Protein AF-A0A314XSH6-F1 (afdb_monomer_lite)

InterPro domains:
  IPR010341 Protein CORTICAL MICROTUBULE DISORDERING [PTHR31928] (1-89)
  IPR049172 CORD, C-terminal domain [PF21647] (2-89)

Secondary structure (DSSP, 8-state):
-HHHHHHHHHHHHHHHHHHS---GGG---HHHHHHHHHHHHHHHHHHHHHHH-TT-TTT--S-HHHHHHHHHHHHHHHHHTHHHHHHHHH------------------

Structure (mmCIF, N/CA/C/O backbone):
data_AF-A0A314XSH6-F1
#
_entry.id   AF-A0A314XSH6-F1
#
loop_
_atom_site.group_PDB
_atom_site.id
_atom_site.type_symbol
_atom_site.label_atom_id
_atom_site.label_alt_id
_atom_site.label_comp_id
_atom_site.label_asym_id
_atom_site.label_entity_id
_atom_site.label_seq_id
_atom_site.pdbx_PDB_ins_code
_atom_site.Cartn_x
_atom_site.Cartn_y
_atom_site.Cartn_z
_atom_site.occupancy
_atom_site.B_iso_or_equiv
_atom_site.auth_seq_id
_atom_site.auth_comp_id
_atom_site.auth_asym_id
_atom_site.auth_atom_id
_atom_site.pdbx_PDB_model_num
ATOM 1 N N . MET A 1 1 ? -12.274 -8.184 19.196 1.00 64.25 1 MET A N 1
ATOM 2 C CA . MET A 1 1 ? -10.873 -8.048 19.658 1.00 64.25 1 MET A CA 1
ATOM 3 C C . MET A 1 1 ? -9.853 -8.605 18.668 1.00 64.25 1 MET A C 1
ATOM 5 O O . MET A 1 1 ? -8.977 -7.848 18.285 1.00 64.25 1 MET A O 1
ATOM 9 N N . LEU A 1 2 ? -9.968 -9.857 18.196 1.00 77.25 2 LEU A N 1
ATOM 10 C CA . LEU A 1 2 ? -8.943 -10.463 17.321 1.00 77.25 2 LEU A CA 1
ATOM 11 C C . LEU A 1 2 ? -8.705 -9.696 16.006 1.00 77.25 2 LEU A C 1
ATOM 13 O O . LEU A 1 2 ? -7.563 -9.525 15.598 1.00 77.25 2 LEU A O 1
ATOM 17 N N . ARG A 1 3 ? -9.778 -9.183 15.385 1.00 78.25 3 ARG A N 1
ATOM 18 C CA . ARG A 1 3 ? -9.692 -8.387 14.151 1.00 78.25 3 ARG A CA 1
ATOM 19 C C . ARG A 1 3 ? -8.799 -7.155 14.329 1.00 78.25 3 ARG A C 1
ATOM 21 O O . ARG A 1 3 ? -7.829 -7.019 13.599 1.00 78.25 3 ARG A O 1
ATOM 28 N N . LEU A 1 4 ? -9.054 -6.335 15.345 1.00 78.56 4 LEU A N 1
ATOM 29 C CA . LEU A 1 4 ? -8.280 -5.114 15.602 1.00 78.56 4 LEU A CA 1
ATOM 30 C C . LEU A 1 4 ? -6.806 -5.402 15.880 1.00 78.56 4 LEU A C 1
ATOM 32 O O . LEU A 1 4 ? -5.937 -4.760 15.308 1.00 78.56 4 LEU A O 1
ATOM 36 N N . GLN A 1 5 ? -6.521 -6.422 16.690 1.00 81.75 5 GLN A N 1
ATOM 37 C CA . GLN A 1 5 ? -5.143 -6.806 16.989 1.00 81.75 5 GLN A CA 1
ATOM 38 C C . GLN A 1 5 ? -4.407 -7.326 15.744 1.00 81.75 5 GLN A C 1
ATOM 40 O O . GLN A 1 5 ? -3.227 -7.043 15.561 1.00 81.75 5 GLN A O 1
ATOM 45 N N . SER A 1 6 ? -5.103 -8.057 14.865 1.00 86.00 6 SER A N 1
ATOM 46 C CA . SER A 1 6 ? -4.527 -8.512 13.595 1.00 86.00 6 SER A CA 1
ATOM 47 C C . SER A 1 6 ? -4.301 -7.371 12.599 1.00 86.00 6 SER A C 1
ATOM 49 O O . SER A 1 6 ? -3.309 -7.394 11.877 1.00 86.00 6 SER A O 1
ATOM 51 N N . GLN A 1 7 ? -5.183 -6.365 12.586 1.00 86.69 7 GLN A N 1
ATOM 52 C CA . GLN A 1 7 ? -5.038 -5.177 11.745 1.00 86.69 7 GLN A CA 1
ATOM 53 C C . GLN A 1 7 ? -3.845 -4.337 12.197 1.00 86.69 7 GLN A C 1
ATOM 55 O O . GLN A 1 7 ? -2.993 -4.021 11.377 1.00 86.69 7 GLN A O 1
ATOM 60 N N . ASP A 1 8 ? -3.742 -4.047 13.494 1.00 86.06 8 ASP A N 1
ATOM 61 C CA . ASP A 1 8 ? -2.626 -3.291 14.072 1.00 86.06 8 ASP A CA 1
ATOM 62 C C . ASP A 1 8 ? -1.276 -3.979 13.811 1.00 86.06 8 ASP A C 1
ATOM 64 O O . ASP A 1 8 ? -0.341 -3.367 13.291 1.00 86.06 8 ASP A O 1
ATOM 68 N N . TRP A 1 9 ? -1.209 -5.296 14.045 1.00 90.88 9 TRP A N 1
ATOM 69 C CA . TRP A 1 9 ? -0.022 -6.091 13.728 1.00 90.88 9 TRP A CA 1
ATOM 70 C C . TRP A 1 9 ? 0.351 -6.012 12.242 1.00 90.88 9 TRP A C 1
ATOM 72 O O . TRP A 1 9 ? 1.523 -5.833 11.908 1.00 90.88 9 TRP A O 1
ATOM 82 N N . PHE A 1 10 ? -0.634 -6.132 11.347 1.00 90.94 10 PHE A N 1
ATOM 83 C CA . PHE A 1 10 ? -0.394 -6.107 9.908 1.00 90.94 10 PHE A CA 1
ATOM 84 C C . PHE A 1 10 ? 0.060 -4.726 9.422 1.00 90.94 10 PHE A C 1
ATOM 86 O O . PHE A 1 10 ? 0.992 -4.641 8.628 1.00 90.94 10 PHE A O 1
ATOM 93 N N . LEU A 1 11 ? -0.525 -3.642 9.935 1.00 90.62 11 LEU A N 1
ATOM 94 C CA . LEU A 1 11 ? -0.093 -2.276 9.624 1.00 90.62 11 LEU A CA 1
ATOM 95 C C . LEU A 1 11 ? 1.354 -2.038 10.072 1.00 90.62 11 LEU A C 1
ATOM 97 O O . LEU A 1 11 ? 2.147 -1.493 9.307 1.00 90.62 11 LEU A O 1
ATOM 101 N N . GLY A 1 12 ? 1.723 -2.519 11.264 1.00 90.12 12 GLY A N 1
ATOM 102 C CA . GLY A 1 12 ? 3.105 -2.473 11.742 1.00 90.12 12 GLY A CA 1
ATOM 103 C C . GLY A 1 12 ? 4.063 -3.315 10.893 1.00 90.12 12 GLY A C 1
ATOM 104 O O . GLY A 1 12 ? 5.205 -2.914 10.668 1.00 90.12 12 GLY A O 1
ATOM 105 N N . PHE A 1 13 ? 3.611 -4.465 10.386 1.00 90.88 13 PHE A N 1
ATOM 106 C CA . PHE A 1 13 ? 4.381 -5.271 9.438 1.00 90.88 13 PHE A CA 1
ATOM 107 C C . PHE A 1 13 ? 4.611 -4.525 8.118 1.00 90.88 13 PHE A C 1
ATOM 109 O O . PHE A 1 13 ? 5.754 -4.433 7.678 1.00 90.88 13 PHE A O 1
ATOM 116 N N . VAL A 1 14 ? 3.559 -3.961 7.515 1.00 90.56 14 VAL A N 1
ATOM 117 C CA . VAL 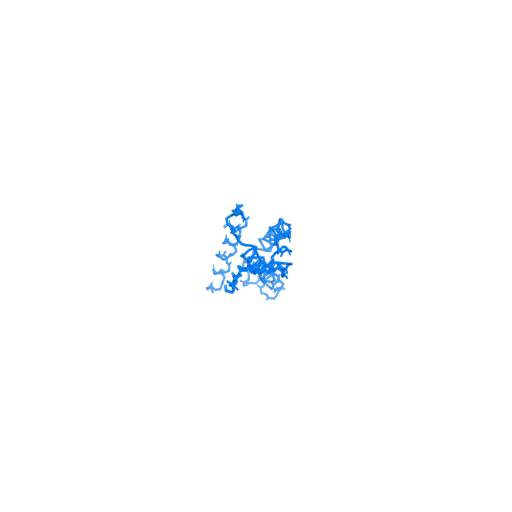A 1 14 ? 3.651 -3.211 6.251 1.00 90.56 14 VAL A CA 1
ATOM 118 C C . VAL A 1 14 ? 4.542 -1.983 6.416 1.00 90.56 14 VAL A C 1
ATOM 120 O O . VAL A 1 14 ? 5.383 -1.726 5.564 1.00 90.56 14 VAL A O 1
ATOM 123 N N . GLU A 1 15 ? 4.418 -1.253 7.524 1.00 89.94 15 GLU A N 1
ATOM 124 C CA . GLU A 1 15 ? 5.292 -0.118 7.816 1.00 89.94 15 GLU A CA 1
ATOM 125 C C . GLU A 1 15 ? 6.763 -0.530 7.851 1.00 89.94 15 GLU A C 1
ATOM 127 O O . GLU A 1 15 ? 7.579 0.068 7.159 1.00 89.94 15 GLU A O 1
ATOM 132 N N . ARG A 1 16 ? 7.097 -1.578 8.612 1.00 89.19 16 ARG A N 1
ATOM 133 C CA . ARG A 1 16 ? 8.475 -2.075 8.698 1.00 89.19 16 ARG A CA 1
ATOM 134 C C . ARG A 1 16 ? 8.983 -2.629 7.377 1.00 89.19 16 ARG A C 1
ATOM 136 O O . ARG A 1 16 ? 10.174 -2.535 7.116 1.00 89.19 16 ARG A O 1
ATOM 143 N N . PHE A 1 17 ? 8.101 -3.225 6.583 1.00 87.31 17 PHE A N 1
ATOM 144 C CA . PHE A 1 17 ? 8.427 -3.714 5.252 1.00 87.31 17 PHE A CA 1
ATOM 145 C C . PHE A 1 17 ? 8.767 -2.567 4.297 1.00 87.31 17 PHE A C 1
ATOM 147 O O . PHE A 1 17 ? 9.707 -2.698 3.529 1.00 87.31 17 PHE A O 1
ATOM 154 N N . LEU A 1 18 ? 8.024 -1.458 4.359 1.00 85.38 18 LEU A N 1
ATOM 155 C CA . LEU A 1 18 ? 8.265 -0.265 3.544 1.00 85.38 18 LEU A CA 1
ATOM 156 C C . LEU A 1 18 ? 9.469 0.558 4.035 1.00 85.38 18 LEU A C 1
ATOM 158 O O . LEU A 1 18 ? 10.114 1.214 3.228 1.00 85.38 18 LEU A O 1
ATOM 162 N N . ASP A 1 19 ? 9.755 0.541 5.343 1.00 84.56 19 ASP A N 1
ATOM 163 C CA . ASP A 1 19 ? 10.909 1.229 5.949 1.00 84.56 19 ASP A CA 1
ATOM 164 C C . ASP A 1 19 ? 12.217 0.460 5.811 1.00 84.56 19 ASP A C 1
ATOM 166 O O . ASP A 1 19 ? 13.297 1.052 5.780 1.00 84.56 19 ASP A O 1
ATOM 170 N N . ALA A 1 20 ? 12.136 -0.869 5.776 1.00 78.00 20 ALA A N 1
ATOM 171 C CA . ALA A 1 20 ? 13.225 -1.654 5.253 1.00 78.00 20 ALA A CA 1
ATOM 172 C C . ALA A 1 20 ? 13.308 -1.268 3.782 1.00 78.00 20 ALA A C 1
ATOM 174 O O . ALA A 1 20 ? 12.418 -1.612 3.012 1.00 78.00 20 ALA A O 1
ATOM 175 N N . ASP A 1 21 ? 14.341 -0.512 3.421 1.00 63.00 21 ASP A N 1
ATOM 176 C CA . ASP A 1 21 ? 14.754 -0.292 2.041 1.00 63.00 21 ASP A CA 1
ATOM 177 C C . ASP A 1 21 ? 15.071 -1.674 1.461 1.00 63.00 21 ASP A C 1
ATOM 179 O O . ASP A 1 21 ? 16.207 -2.144 1.505 1.00 63.00 21 ASP A O 1
ATOM 183 N N . VAL A 1 22 ? 14.017 -2.429 1.120 1.00 62.50 22 VAL A N 1
ATOM 184 C CA . VAL A 1 22 ? 14.108 -3.782 0.606 1.00 62.50 22 VAL A CA 1
ATOM 185 C C . VAL A 1 22 ? 14.879 -3.589 -0.667 1.00 62.50 22 VAL A C 1
ATOM 187 O O . VAL A 1 22 ? 14.337 -3.095 -1.654 1.00 62.50 22 VAL A O 1
ATOM 190 N N . ASP A 1 23 ? 16.153 -3.954 -0.586 1.00 60.09 23 ASP A N 1
ATOM 191 C CA . ASP A 1 23 ? 17.066 -4.105 -1.691 1.00 60.09 23 ASP A CA 1
ATOM 192 C C . ASP A 1 23 ? 16.339 -4.962 -2.722 1.00 60.09 23 ASP A C 1
ATOM 194 O O . ASP A 1 23 ? 16.365 -6.189 -2.693 1.00 60.09 23 ASP A O 1
ATOM 198 N N . THR A 1 24 ? 15.608 -4.315 -3.626 1.00 59.41 24 THR A N 1
ATOM 199 C CA . THR A 1 24 ? 14.876 -4.986 -4.703 1.00 59.41 24 THR A CA 1
ATOM 200 C C . THR A 1 24 ? 15.849 -5.630 -5.683 1.00 59.41 24 THR A C 1
ATOM 202 O O . THR A 1 24 ? 15.451 -6.460 -6.488 1.00 59.41 24 THR A O 1
ATOM 205 N N . SER A 1 25 ? 17.146 -5.349 -5.531 1.00 56.94 25 SER A N 1
ATOM 206 C CA . SER A 1 25 ? 18.259 -6.132 -6.060 1.00 56.94 25 SER A CA 1
ATOM 207 C C . SER A 1 25 ? 18.267 -7.596 -5.577 1.00 56.94 25 SER A C 1
ATOM 209 O O . SER A 1 25 ? 18.764 -8.462 -6.294 1.00 56.94 25 SER A O 1
ATOM 211 N N . ALA A 1 26 ? 17.682 -7.903 -4.411 1.00 58.81 26 ALA A N 1
ATOM 212 C CA . ALA A 1 26 ? 17.439 -9.263 -3.926 1.00 58.81 26 ALA A CA 1
ATOM 213 C C . ALA A 1 26 ? 16.243 -9.943 -4.618 1.00 58.81 26 ALA A C 1
ATOM 215 O O . ALA A 1 26 ? 16.133 -11.173 -4.591 1.00 58.81 26 ALA A O 1
ATOM 216 N N . LEU A 1 27 ? 15.357 -9.173 -5.262 1.00 65.38 27 LEU A N 1
ATOM 217 C CA . LEU A 1 27 ? 14.319 -9.711 -6.136 1.00 65.38 27 LEU A CA 1
ATOM 218 C C . LEU A 1 27 ? 14.970 -10.034 -7.479 1.00 65.38 27 LEU A C 1
ATOM 220 O O . LEU A 1 27 ? 15.124 -9.192 -8.358 1.00 65.38 27 LEU A O 1
ATOM 224 N N . SER A 1 28 ? 15.392 -11.289 -7.610 1.00 62.41 28 SER A N 1
ATOM 225 C CA . SER A 1 28 ? 16.137 -11.776 -8.773 1.00 62.41 28 SER A CA 1
ATOM 226 C C . SER A 1 28 ? 15.304 -11.811 -10.061 1.00 62.41 28 SER A C 1
ATOM 228 O O . SER A 1 28 ? 15.870 -12.047 -11.130 1.00 62.41 28 SER A O 1
ATOM 230 N N . ASP A 1 29 ? 13.984 -11.624 -9.977 1.00 72.44 29 ASP A N 1
ATOM 231 C CA . ASP A 1 29 ? 13.072 -11.687 -11.113 1.00 72.44 29 ASP A CA 1
ATOM 232 C C . ASP A 1 29 ? 12.048 -10.544 -11.101 1.00 72.44 29 ASP A C 1
ATOM 234 O O . ASP A 1 29 ? 11.386 -10.257 -10.099 1.00 72.44 29 ASP A O 1
ATOM 238 N N . ASN A 1 30 ? 11.857 -9.948 -12.277 1.00 73.88 30 ASN A N 1
ATOM 239 C CA . ASN A 1 30 ? 10.839 -8.938 -12.543 1.00 73.88 30 ASN A CA 1
ATOM 240 C C . ASN A 1 30 ? 9.429 -9.470 -12.221 1.00 73.88 30 ASN A C 1
ATOM 242 O O . ASN A 1 30 ? 8.575 -8.718 -11.752 1.00 73.88 30 ASN A O 1
ATOM 246 N N . GLY A 1 31 ? 9.191 -10.778 -12.384 1.00 78.19 31 GLY A N 1
ATOM 247 C CA . GLY A 1 31 ? 7.942 -11.425 -11.974 1.00 78.19 31 GLY A CA 1
ATOM 248 C C . GLY A 1 31 ? 7.659 -11.327 -10.468 1.00 78.19 31 GLY A C 1
ATOM 249 O O . GLY A 1 31 ? 6.514 -11.102 -10.067 1.00 78.19 31 GLY A O 1
ATOM 250 N N . GLN A 1 32 ? 8.690 -11.419 -9.622 1.00 80.50 32 GLN A N 1
ATOM 251 C CA . GLN A 1 32 ? 8.549 -11.257 -8.169 1.00 80.50 32 GLN A CA 1
ATOM 252 C C . GLN A 1 32 ? 8.238 -9.805 -7.799 1.00 80.50 32 GLN A C 1
ATOM 254 O O . GLN A 1 32 ? 7.387 -9.560 -6.942 1.00 80.50 32 GLN A O 1
ATOM 259 N N . ILE A 1 33 ? 8.860 -8.850 -8.497 1.00 80.00 33 ILE A N 1
ATOM 260 C CA . ILE A 1 33 ? 8.571 -7.421 -8.337 1.00 80.00 33 ILE A CA 1
ATOM 261 C C . ILE A 1 33 ? 7.108 -7.139 -8.702 1.00 80.00 33 ILE A C 1
ATOM 263 O O . ILE A 1 33 ? 6.385 -6.541 -7.911 1.00 80.00 33 ILE A O 1
ATOM 267 N N . ALA A 1 34 ? 6.613 -7.641 -9.837 1.00 82.00 34 ALA A N 1
ATOM 268 C CA . ALA A 1 34 ? 5.210 -7.469 -10.228 1.00 82.00 34 ALA A CA 1
ATOM 269 C C . ALA A 1 34 ? 4.216 -8.072 -9.217 1.00 82.00 34 ALA A C 1
ATOM 271 O O . ALA A 1 34 ? 3.182 -7.463 -8.914 1.00 82.00 34 ALA A O 1
ATOM 272 N N . GLY A 1 35 ? 4.531 -9.247 -8.662 1.00 83.50 35 GLY A N 1
ATOM 273 C CA . GLY A 1 35 ? 3.730 -9.870 -7.606 1.00 83.50 35 GLY A CA 1
ATOM 274 C C . GLY A 1 35 ? 3.664 -9.007 -6.345 1.00 83.50 35 GLY A C 1
ATOM 275 O O . GLY A 1 35 ? 2.581 -8.769 -5.811 1.00 83.50 35 GLY A O 1
ATOM 276 N N . MET A 1 36 ? 4.805 -8.468 -5.919 1.00 86.00 36 MET A N 1
ATOM 277 C CA . MET A 1 36 ? 4.902 -7.573 -4.768 1.00 86.00 36 MET A CA 1
ATOM 278 C C . MET A 1 36 ? 4.110 -6.275 -4.980 1.00 86.00 36 MET A C 1
ATOM 280 O O . MET A 1 36 ? 3.340 -5.876 -4.111 1.00 86.00 36 MET A O 1
ATOM 284 N N . LEU A 1 37 ? 4.204 -5.654 -6.158 1.00 84.81 37 LEU A N 1
ATOM 285 C CA . LEU A 1 37 ? 3.437 -4.444 -6.479 1.00 84.81 37 LEU A CA 1
ATOM 286 C C . LEU A 1 37 ? 1.921 -4.703 -6.490 1.00 84.81 37 LEU A C 1
ATOM 288 O O . LEU A 1 37 ? 1.145 -3.868 -6.027 1.00 84.81 37 LEU A O 1
ATOM 292 N N . THR A 1 38 ? 1.492 -5.884 -6.946 1.00 86.31 38 THR A N 1
ATOM 293 C CA . THR A 1 38 ? 0.081 -6.308 -6.882 1.00 86.31 38 THR A CA 1
ATOM 294 C C . THR A 1 38 ? -0.398 -6.452 -5.434 1.00 86.31 38 THR A C 1
ATOM 296 O O . THR A 1 38 ? -1.517 -6.049 -5.096 1.00 86.31 38 THR A O 1
ATOM 299 N N . GLN A 1 39 ? 0.453 -6.988 -4.554 1.00 89.38 39 GLN A N 1
ATOM 300 C CA . GLN A 1 39 ? 0.159 -7.082 -3.125 1.00 89.38 39 GLN A CA 1
ATOM 301 C C . GLN A 1 39 ? 0.072 -5.696 -2.477 1.00 89.38 39 GLN A C 1
ATOM 303 O O . GLN A 1 39 ? -0.914 -5.428 -1.795 1.00 89.38 39 GLN A O 1
ATOM 308 N N . LEU A 1 40 ? 1.022 -4.790 -2.741 1.00 89.69 40 LEU A N 1
ATOM 309 C CA . LEU A 1 40 ? 0.966 -3.413 -2.231 1.00 89.69 40 LEU A CA 1
ATOM 310 C C . LEU A 1 40 ? -0.283 -2.670 -2.709 1.00 89.69 40 LEU A C 1
ATOM 312 O O . LEU A 1 40 ? -0.909 -1.964 -1.922 1.00 89.69 40 LEU A O 1
ATOM 316 N N . LYS A 1 41 ? -0.692 -2.867 -3.968 1.00 88.50 41 LYS A N 1
ATOM 317 C CA . LYS A 1 41 ? -1.958 -2.320 -4.462 1.00 88.50 41 LYS A CA 1
ATOM 318 C C . LYS A 1 41 ? -3.151 -2.836 -3.652 1.00 88.50 41 LYS A C 1
ATOM 320 O O . LYS A 1 41 ? -4.003 -2.049 -3.260 1.00 88.50 41 LYS A O 1
ATOM 325 N N . SER A 1 42 ? -3.194 -4.137 -3.376 1.00 91.00 42 SER A N 1
ATOM 326 C CA . SER A 1 42 ? -4.275 -4.741 -2.584 1.00 91.00 42 SER A CA 1
ATOM 327 C C . SER A 1 42 ? -4.303 -4.200 -1.149 1.00 91.00 42 SER A C 1
ATOM 329 O O . SER A 1 42 ? -5.376 -3.991 -0.590 1.00 91.00 42 SER A O 1
ATOM 331 N N . VAL A 1 43 ? -3.131 -3.928 -0.561 1.00 92.06 43 VAL A N 1
ATOM 332 C CA . VAL A 1 43 ? -3.020 -3.261 0.746 1.00 92.06 43 VAL A CA 1
ATOM 333 C C . VAL A 1 43 ? -3.545 -1.829 0.673 1.00 92.06 43 VAL A C 1
ATOM 335 O O . VAL A 1 43 ? -4.305 -1.436 1.550 1.00 92.06 43 VAL A O 1
ATOM 338 N N . ASN A 1 44 ? -3.204 -1.064 -0.368 1.00 90.00 44 ASN A N 1
ATOM 339 C CA . ASN A 1 44 ? -3.732 0.289 -0.561 1.00 90.00 44 ASN A CA 1
ATOM 340 C C . ASN A 1 44 ? -5.266 0.298 -0.664 1.00 90.00 44 ASN A C 1
ATOM 342 O O . ASN A 1 44 ? -5.919 1.077 0.021 1.00 90.00 44 ASN A O 1
ATOM 346 N N . ASP A 1 45 ? -5.837 -0.608 -1.458 1.00 90.56 45 ASP A N 1
ATOM 347 C CA . ASP A 1 45 ? -7.290 -0.715 -1.619 1.00 90.56 45 ASP A CA 1
ATOM 348 C C . ASP A 1 45 ? -7.970 -1.114 -0.283 1.00 90.56 45 ASP A C 1
ATOM 350 O O . ASP A 1 45 ? -9.051 -0.628 0.048 1.00 90.56 45 ASP A O 1
ATOM 354 N N . TRP A 1 46 ? -7.312 -1.941 0.541 1.00 91.75 46 TRP A N 1
ATOM 355 C CA . TRP A 1 46 ? -7.780 -2.282 1.891 1.00 91.75 46 TRP A CA 1
ATOM 356 C C . TRP A 1 46 ? -7.686 -1.110 2.886 1.00 91.75 46 TRP A C 1
ATOM 358 O O . TRP A 1 46 ? -8.581 -0.940 3.715 1.00 91.75 46 TRP A O 1
ATOM 368 N N . LEU A 1 47 ? -6.640 -0.277 2.798 1.00 89.12 47 LEU A N 1
ATOM 369 C CA . LEU A 1 47 ? -6.497 0.944 3.604 1.00 89.12 47 LEU A CA 1
ATOM 370 C C . LEU A 1 47 ? -7.623 1.957 3.327 1.00 89.12 47 LEU A C 1
ATOM 372 O O . LEU A 1 47 ? -8.034 2.686 4.235 1.00 89.12 47 LEU A O 1
ATOM 376 N N . ASP A 1 48 ? -8.136 1.998 2.096 1.00 86.62 48 ASP A N 1
ATOM 377 C CA . ASP A 1 48 ? -9.285 2.830 1.732 1.00 86.62 48 ASP A CA 1
ATOM 378 C C . ASP A 1 48 ? -10.590 2.303 2.340 1.00 86.62 48 ASP A C 1
ATOM 380 O O . ASP A 1 48 ? -11.372 3.093 2.867 1.00 86.62 48 ASP A O 1
ATOM 384 N N . ASP A 1 49 ? -10.791 0.985 2.363 1.00 86.06 49 ASP A N 1
ATOM 385 C CA . ASP A 1 49 ? -11.969 0.348 2.969 1.00 86.06 49 ASP A CA 1
ATOM 386 C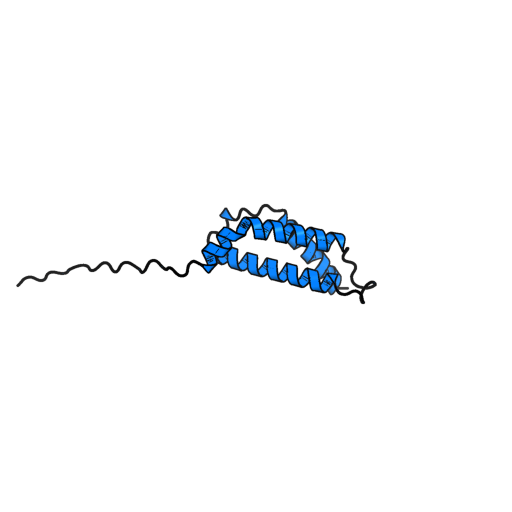 C . ASP A 1 49 ? -12.048 0.614 4.484 1.00 86.06 49 ASP A C 1
ATOM 388 O O . ASP A 1 49 ? -13.059 1.107 4.992 1.00 86.06 49 ASP A O 1
ATOM 392 N N . ILE A 1 50 ? -10.942 0.398 5.211 1.00 83.75 50 ILE A N 1
ATOM 393 C CA . ILE A 1 50 ? -10.906 0.626 6.669 1.00 83.75 50 ILE A CA 1
ATOM 394 C C . ILE A 1 50 ? -10.894 2.115 7.046 1.00 83.75 50 ILE A C 1
ATOM 396 O O . ILE A 1 50 ? -11.317 2.471 8.143 1.00 83.75 50 ILE A O 1
ATOM 400 N N . GLY A 1 51 ? -10.406 2.992 6.159 1.00 73.81 51 GLY A N 1
ATOM 401 C CA . GLY A 1 51 ? -10.386 4.442 6.371 1.00 73.81 51 GLY A CA 1
ATOM 402 C C . GLY A 1 51 ? -11.687 5.146 5.973 1.00 73.81 51 GLY A C 1
ATOM 403 O O . GLY A 1 51 ? -11.964 6.240 6.463 1.00 73.81 51 GLY A O 1
ATOM 404 N N . SER A 1 52 ? -12.489 4.540 5.090 1.00 69.94 52 SER A N 1
ATOM 405 C CA . SER A 1 52 ? -13.759 5.091 4.602 1.00 69.94 52 SER A CA 1
ATOM 406 C C . SER A 1 52 ? -14.963 4.693 5.461 1.00 69.94 52 SER A C 1
ATOM 408 O O . SER A 1 52 ? -16.001 5.357 5.386 1.00 69.94 52 SER A O 1
ATOM 410 N N . SER A 1 53 ? -14.844 3.667 6.317 1.00 63.16 53 SER A N 1
ATOM 411 C CA . SER A 1 53 ? -15.934 3.232 7.200 1.00 63.16 53 SER A CA 1
ATOM 412 C C . SER A 1 53 ? -16.218 4.270 8.303 1.00 63.16 53 SER A C 1
ATOM 414 O O . SER A 1 53 ? -15.785 4.167 9.451 1.00 63.16 53 SER A O 1
ATOM 416 N N . LYS A 1 54 ? -16.966 5.311 7.944 1.00 54.56 54 LYS A N 1
ATOM 417 C CA . LYS A 1 54 ? -17.349 6.426 8.818 1.00 54.56 54 LYS A CA 1
ATO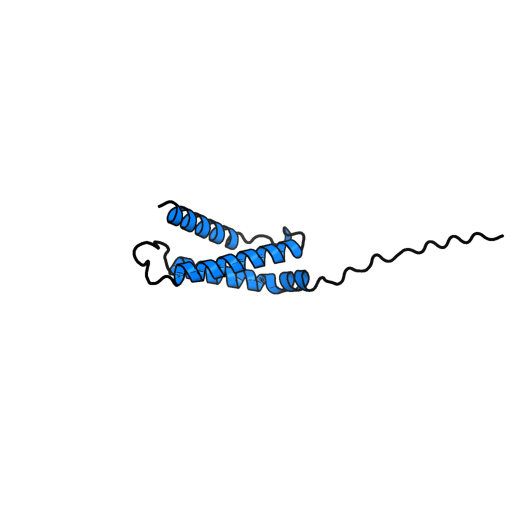M 418 C C . LYS A 1 54 ? -18.335 6.013 9.924 1.00 54.56 54 LYS A C 1
ATOM 420 O O . LYS A 1 54 ? -18.461 6.727 10.913 1.00 54.56 54 LYS A O 1
ATOM 425 N N . ASP A 1 55 ? -18.984 4.857 9.771 1.00 51.09 55 ASP A N 1
ATOM 426 C CA . ASP A 1 55 ? -19.997 4.324 10.695 1.00 51.09 55 ASP A CA 1
ATOM 427 C C . ASP A 1 55 ? -19.421 3.479 11.849 1.00 51.09 55 ASP A C 1
ATOM 429 O O . ASP A 1 55 ? -20.143 3.124 12.776 1.00 51.09 55 ASP A O 1
ATOM 433 N N . GLU A 1 56 ? -18.115 3.201 11.847 1.00 51.16 56 GLU A N 1
ATOM 434 C CA . GLU A 1 56 ? -17.422 2.394 12.865 1.00 51.16 56 GLU A CA 1
ATOM 435 C C . GLU A 1 56 ? -16.420 3.230 13.688 1.00 51.16 56 GLU A C 1
ATOM 437 O O . GLU A 1 56 ? -15.364 2.758 14.109 1.00 51.16 56 GLU A O 1
ATOM 442 N N . ALA A 1 57 ? -16.751 4.501 13.941 1.00 48.34 57 ALA A N 1
ATOM 443 C CA . ALA A 1 57 ? -15.920 5.438 14.712 1.00 48.34 57 ALA A CA 1
ATOM 444 C C . ALA A 1 57 ? -15.650 4.998 16.170 1.00 48.34 57 ALA A C 1
ATOM 446 O O . ALA A 1 57 ? -14.816 5.591 16.848 1.00 48.34 57 ALA A O 1
ATOM 447 N N . GLU A 1 58 ? -16.330 3.955 16.651 1.00 48.72 58 GLU A N 1
ATOM 448 C CA . GLU A 1 58 ? -16.145 3.389 17.991 1.00 48.72 58 GLU A CA 1
ATOM 449 C C . GLU A 1 58 ? -15.402 2.036 17.978 1.00 48.72 58 GLU A C 1
ATOM 451 O O . GLU A 1 58 ? -14.941 1.572 19.021 1.00 48.72 58 GLU A O 1
ATOM 456 N N . THR A 1 59 ? -15.224 1.409 16.806 1.00 50.06 59 THR A N 1
ATOM 457 C CA . THR A 1 59 ? -14.577 0.091 16.661 1.00 50.06 59 THR A CA 1
ATOM 458 C C . THR A 1 59 ? -13.265 0.125 15.891 1.00 50.06 59 THR A C 1
ATOM 460 O O . THR A 1 59 ? -12.396 -0.686 16.201 1.00 50.06 59 THR A O 1
ATOM 463 N N . ASN A 1 60 ? -13.052 1.065 14.969 1.00 56.25 60 ASN A N 1
ATOM 464 C CA . ASN A 1 60 ? -11.799 1.170 14.218 1.00 56.25 60 ASN A CA 1
ATOM 465 C C . ASN A 1 60 ? -10.789 2.062 14.946 1.00 56.25 60 ASN A C 1
ATOM 467 O O . ASN A 1 60 ? -10.617 3.237 14.648 1.00 56.25 60 ASN A O 1
ATOM 471 N N . ALA A 1 61 ? -10.083 1.467 15.908 1.00 60.78 61 ALA A N 1
ATOM 472 C CA . ALA A 1 61 ? -9.022 2.105 16.695 1.00 60.78 61 ALA A CA 1
ATOM 473 C C . ALA A 1 61 ? -7.763 2.505 15.887 1.00 60.78 61 ALA A C 1
ATOM 475 O O . ALA A 1 61 ? -6.777 2.959 16.466 1.00 60.78 61 ALA A O 1
ATOM 476 N N . VAL A 1 62 ? -7.761 2.315 14.565 1.00 67.94 62 VAL A N 1
ATOM 477 C CA . VAL A 1 62 ? -6.632 2.669 13.704 1.00 67.94 62 VAL A CA 1
ATOM 478 C C . VAL A 1 62 ? -6.693 4.166 13.402 1.00 67.94 62 VAL A C 1
ATOM 480 O O . VAL A 1 62 ? -7.637 4.640 12.774 1.00 67.94 62 VAL A O 1
ATOM 483 N N . SER A 1 63 ? -5.675 4.917 13.832 1.00 76.44 63 SER A N 1
ATOM 484 C CA . SER A 1 63 ? -5.584 6.353 13.548 1.00 76.44 63 SER A CA 1
ATOM 485 C C . SER A 1 63 ? -5.550 6.604 12.039 1.00 76.44 63 SER A C 1
ATOM 487 O O . SER A 1 63 ? -4.726 6.026 11.324 1.00 76.44 63 SER A O 1
ATOM 489 N N . ALA A 1 64 ? -6.396 7.521 11.567 1.00 79.31 64 ALA A N 1
ATOM 490 C CA . ALA A 1 64 ? -6.409 7.973 10.178 1.00 79.31 64 ALA A CA 1
ATOM 491 C C . ALA A 1 64 ? -5.019 8.444 9.703 1.00 79.31 64 ALA A C 1
ATOM 493 O O . ALA A 1 64 ? -4.653 8.202 8.554 1.00 79.31 64 ALA A O 1
ATOM 494 N N . GLU A 1 65 ? -4.209 9.011 10.605 1.00 81.88 65 GLU A N 1
ATOM 495 C CA . GLU A 1 65 ? -2.826 9.424 10.330 1.00 81.88 65 GLU A CA 1
ATOM 496 C C . GLU A 1 65 ? -1.930 8.236 9.947 1.00 81.88 65 GLU A C 1
ATOM 498 O O . GLU A 1 65 ? -1.081 8.343 9.064 1.00 81.88 65 GLU A O 1
ATOM 503 N N . THR A 1 66 ? -2.124 7.071 10.578 1.00 85.56 66 THR A N 1
ATOM 504 C CA . THR A 1 66 ? -1.356 5.853 10.260 1.00 85.56 66 THR A CA 1
ATOM 505 C C . THR A 1 66 ? -1.718 5.326 8.878 1.00 85.56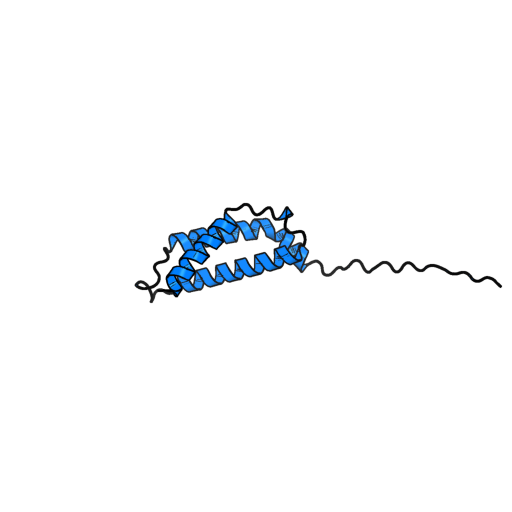 66 THR A C 1
ATOM 507 O O . THR A 1 66 ? -0.836 4.933 8.115 1.00 85.56 66 THR A O 1
ATOM 510 N N . ILE A 1 67 ? -3.007 5.366 8.535 1.00 86.50 67 ILE A N 1
ATOM 511 C CA . ILE A 1 67 ? -3.508 4.949 7.223 1.00 86.50 67 ILE A CA 1
ATOM 512 C C . ILE A 1 67 ? -2.948 5.871 6.131 1.00 86.50 67 ILE A C 1
ATOM 514 O O . ILE A 1 67 ? -2.438 5.395 5.119 1.00 86.50 67 ILE A O 1
ATOM 518 N N . GLU A 1 68 ? -2.995 7.189 6.337 1.00 86.94 68 GLU A N 1
ATOM 519 C CA . GLU A 1 68 ? -2.454 8.169 5.390 1.00 86.94 68 GLU A CA 1
ATOM 520 C C . GLU A 1 68 ? -0.941 8.024 5.199 1.00 86.94 68 GLU A C 1
ATOM 522 O O . GLU A 1 68 ? -0.463 7.965 4.064 1.00 86.94 68 GLU A O 1
ATOM 527 N N . ARG A 1 69 ? -0.189 7.871 6.293 1.00 91.31 69 ARG A N 1
ATOM 528 C CA . ARG A 1 69 ? 1.260 7.658 6.245 1.00 91.31 69 ARG A CA 1
ATOM 529 C C . ARG A 1 69 ? 1.630 6.389 5.477 1.00 91.31 69 ARG A C 1
ATOM 531 O O . ARG A 1 69 ? 2.545 6.419 4.658 1.00 91.31 69 ARG A O 1
ATOM 538 N N . LEU A 1 70 ? 0.919 5.284 5.709 1.00 91.12 70 LEU A N 1
ATOM 539 C CA . LEU A 1 70 ? 1.142 4.033 4.981 1.00 91.12 70 LEU A CA 1
ATOM 540 C C . LEU A 1 70 ? 0.809 4.165 3.496 1.00 91.12 70 LEU A C 1
ATOM 542 O O . LEU A 1 70 ? 1.585 3.695 2.669 1.00 91.12 70 LEU A O 1
ATOM 546 N N . ARG A 1 71 ? -0.283 4.854 3.145 1.00 89.75 71 ARG A N 1
ATOM 547 C CA . ARG A 1 71 ? -0.601 5.154 1.742 1.00 89.75 71 ARG A CA 1
ATOM 548 C C . ARG A 1 71 ? 0.529 5.917 1.065 1.00 89.75 71 ARG A C 1
ATOM 550 O O . ARG A 1 71 ? 0.963 5.517 -0.009 1.00 89.75 71 ARG A O 1
ATOM 557 N N . MET A 1 72 ? 1.042 6.967 1.704 1.00 90.00 72 MET A N 1
ATOM 558 C CA . MET A 1 72 ? 2.144 7.756 1.154 1.00 90.00 72 MET A CA 1
ATOM 559 C C . MET A 1 72 ? 3.385 6.892 0.882 1.00 90.00 72 MET A C 1
ATOM 561 O O . MET A 1 72 ? 3.912 6.930 -0.228 1.00 90.00 72 MET A O 1
ATOM 565 N N . LYS A 1 73 ? 3.782 6.045 1.843 1.00 91.00 73 LYS A N 1
ATOM 566 C CA . LYS A 1 73 ? 4.906 5.110 1.671 1.00 91.00 73 LYS A CA 1
ATOM 567 C C . LYS A 1 73 ? 4.661 4.094 0.550 1.00 91.00 73 LYS A C 1
ATOM 569 O O . LYS A 1 73 ? 5.570 3.800 -0.216 1.00 91.00 73 LYS A O 1
ATOM 574 N N . ILE A 1 74 ? 3.436 3.576 0.416 1.00 88.56 74 ILE A N 1
ATOM 575 C CA . ILE A 1 74 ? 3.073 2.664 -0.681 1.00 88.56 74 ILE A CA 1
ATOM 576 C C . ILE A 1 74 ? 3.204 3.373 -2.032 1.00 88.56 74 ILE A C 1
ATOM 578 O O . ILE A 1 74 ? 3.799 2.810 -2.944 1.00 88.56 74 ILE A O 1
ATOM 582 N N . TYR A 1 75 ? 2.694 4.599 -2.177 1.00 87.94 75 TYR A N 1
ATOM 583 C CA . TYR A 1 75 ? 2.813 5.352 -3.430 1.00 87.94 75 TYR A CA 1
ATOM 584 C C . TYR A 1 75 ? 4.266 5.642 -3.803 1.00 87.94 75 TYR A C 1
ATOM 586 O O . TYR A 1 75 ? 4.634 5.485 -4.966 1.00 87.94 75 TYR A O 1
ATOM 594 N N . GLU A 1 76 ? 5.088 6.023 -2.828 1.00 86.88 76 GLU A N 1
ATOM 595 C CA . GLU A 1 76 ? 6.521 6.237 -3.027 1.00 86.88 76 GLU A CA 1
ATOM 596 C C . GLU A 1 76 ? 7.223 4.947 -3.473 1.00 86.88 76 GLU A C 1
ATOM 598 O O . GLU A 1 76 ? 7.940 4.941 -4.473 1.00 86.88 76 GLU A O 1
ATOM 603 N N . TYR A 1 77 ? 6.933 3.826 -2.811 1.00 84.94 77 TYR A N 1
ATOM 604 C CA . TYR A 1 77 ? 7.479 2.519 -3.167 1.00 84.94 77 TYR A CA 1
ATOM 605 C C . TYR A 1 77 ? 7.057 2.072 -4.574 1.00 84.94 77 TYR A C 1
ATOM 607 O O . TYR A 1 77 ? 7.876 1.613 -5.371 1.00 84.94 77 TYR A O 1
ATOM 615 N N . LEU A 1 78 ? 5.774 2.237 -4.917 1.00 82.44 78 LEU A N 1
ATOM 616 C CA . LEU A 1 78 ? 5.263 1.936 -6.253 1.00 82.44 78 LEU A CA 1
ATOM 617 C C . LEU A 1 78 ? 5.967 2.788 -7.313 1.00 82.44 78 LEU A C 1
ATOM 619 O O . LEU A 1 78 ? 6.337 2.245 -8.352 1.00 82.44 78 LEU A O 1
ATOM 623 N N . LEU A 1 79 ? 6.172 4.085 -7.049 1.00 82.38 79 LEU A N 1
ATOM 624 C CA . LEU A 1 79 ? 6.819 5.018 -7.974 1.00 82.38 79 LEU A CA 1
ATOM 625 C C . LEU A 1 79 ? 8.277 4.629 -8.254 1.00 82.38 79 LEU A C 1
ATOM 627 O O . LEU A 1 79 ? 8.705 4.640 -9.407 1.00 82.38 79 LEU A O 1
ATOM 631 N N . THR A 1 80 ? 9.009 4.216 -7.220 1.00 81.12 80 THR A N 1
ATOM 632 C CA . THR A 1 80 ? 10.402 3.753 -7.330 1.00 81.12 80 THR A CA 1
ATOM 633 C C . THR A 1 80 ? 10.538 2.485 -8.182 1.00 81.12 80 THR A C 1
ATOM 635 O O . THR A 1 80 ? 11.576 2.261 -8.802 1.00 81.12 80 THR A O 1
ATOM 638 N N . HIS A 1 81 ? 9.486 1.665 -8.279 1.00 76.88 81 HIS A N 1
ATOM 639 C CA . HIS A 1 81 ? 9.524 0.367 -8.964 1.00 76.88 81 HIS A CA 1
ATOM 640 C C . HIS A 1 81 ? 8.642 0.268 -10.220 1.00 76.88 81 HIS A C 1
ATOM 642 O O . HIS A 1 81 ? 8.457 -0.833 -10.748 1.00 76.88 81 HIS A O 1
ATOM 648 N N . VAL A 1 82 ? 8.134 1.389 -10.752 1.00 73.75 82 VAL A N 1
ATOM 649 C CA . VAL A 1 82 ? 7.293 1.401 -11.970 1.00 73.75 82 VAL A CA 1
ATOM 650 C C . VAL A 1 82 ? 8.019 0.801 -13.174 1.00 73.75 82 VAL A C 1
ATOM 652 O O . VAL A 1 82 ? 7.421 0.037 -13.930 1.00 73.75 82 VAL A O 1
ATOM 655 N N . GLU A 1 83 ? 9.305 1.105 -13.357 1.00 65.88 83 GLU A N 1
ATOM 656 C CA . GLU A 1 83 ? 10.090 0.599 -14.491 1.00 65.88 83 GLU A CA 1
ATOM 657 C C . GLU A 1 83 ? 10.273 -0.923 -14.427 1.00 65.88 83 GLU A C 1
ATOM 659 O O . GLU A 1 83 ? 10.074 -1.613 -15.428 1.00 65.88 83 GLU A O 1
ATOM 664 N N . SER A 1 84 ? 10.550 -1.467 -13.239 1.00 65.75 84 SER A N 1
ATOM 665 C CA . SER A 1 84 ? 10.636 -2.913 -13.005 1.00 65.75 84 SER A CA 1
ATOM 666 C C . SER A 1 84 ? 9.286 -3.611 -13.207 1.00 65.75 84 SER A C 1
ATOM 668 O O . SER A 1 84 ? 9.229 -4.701 -13.777 1.00 65.75 84 SER A O 1
ATOM 670 N N . ALA A 1 85 ? 8.182 -2.965 -12.814 1.00 65.50 85 ALA A N 1
ATOM 671 C CA . ALA A 1 85 ? 6.822 -3.437 -13.083 1.00 65.50 85 ALA A CA 1
ATOM 672 C C . ALA A 1 85 ? 6.524 -3.493 -14.586 1.00 65.50 85 ALA A C 1
ATOM 674 O O . ALA A 1 85 ? 6.016 -4.490 -15.099 1.00 65.50 85 ALA A O 1
ATOM 675 N N . ALA A 1 86 ? 6.862 -2.420 -15.305 1.00 70.69 86 ALA A N 1
ATOM 676 C CA . ALA A 1 86 ? 6.670 -2.318 -16.743 1.00 70.69 86 ALA A CA 1
ATOM 677 C C . ALA A 1 86 ? 7.532 -3.342 -17.493 1.00 70.69 86 ALA A C 1
ATOM 679 O O . ALA A 1 86 ? 7.051 -3.960 -18.439 1.00 70.69 86 ALA A O 1
ATOM 680 N N . ALA A 1 87 ? 8.766 -3.587 -17.046 1.00 68.06 87 ALA A N 1
ATOM 681 C CA . ALA A 1 87 ? 9.632 -4.626 -17.596 1.00 68.06 87 ALA A CA 1
ATOM 682 C C . ALA A 1 87 ? 9.076 -6.042 -17.349 1.00 68.06 87 ALA A C 1
ATOM 684 O O . ALA A 1 87 ? 9.118 -6.881 -18.250 1.00 68.06 87 ALA A O 1
ATOM 685 N N . ALA A 1 88 ? 8.503 -6.303 -16.169 1.00 65.94 88 ALA A N 1
ATOM 686 C CA . ALA A 1 88 ? 7.854 -7.574 -15.840 1.00 65.94 88 ALA A CA 1
ATOM 687 C C . ALA A 1 88 ? 6.619 -7.852 -16.709 1.00 65.94 88 ALA A C 1
ATOM 689 O O . ALA A 1 88 ? 6.420 -8.968 -17.183 1.00 65.94 88 ALA A O 1
ATOM 690 N N . LEU A 1 89 ? 5.794 -6.824 -16.925 1.00 63.91 89 LEU A N 1
ATOM 691 C CA . LEU A 1 89 ? 4.543 -6.914 -17.684 1.00 63.91 89 LEU A CA 1
ATOM 692 C C . LEU A 1 89 ? 4.765 -6.821 -19.203 1.00 63.91 89 LEU A C 1
ATOM 694 O O . LEU A 1 89 ? 4.003 -7.391 -19.980 1.00 63.91 89 LEU A O 1
ATOM 698 N N . GLY A 1 90 ? 5.818 -6.122 -19.633 1.00 61.78 90 GLY A N 1
ATOM 699 C CA . GLY A 1 90 ? 6.245 -5.983 -21.027 1.00 61.78 90 GLY A CA 1
ATOM 700 C C . GLY A 1 90 ? 7.159 -7.112 -21.515 1.00 61.78 90 GLY A C 1
ATOM 701 O O . GLY A 1 90 ? 7.415 -7.220 -22.714 1.00 61.78 90 GLY A O 1
ATOM 702 N N . GLY A 1 91 ? 7.613 -7.992 -20.616 1.00 55.00 91 GLY A N 1
ATOM 703 C CA . GLY A 1 91 ? 8.501 -9.131 -20.873 1.00 55.00 91 GLY A CA 1
ATOM 704 C C . GLY A 1 91 ? 7.871 -10.302 -21.637 1.00 55.00 91 GLY A C 1
ATOM 705 O O . GLY A 1 91 ? 8.288 -11.443 -21.475 1.00 55.00 91 GLY A O 1
ATOM 706 N N . GLY A 1 92 ? 6.892 -10.044 -22.503 1.00 51.25 92 GLY A N 1
ATOM 707 C CA . GLY A 1 92 ? 6.361 -10.988 -23.490 1.00 51.25 92 GLY A CA 1
ATOM 708 C C . GLY A 1 92 ? 7.198 -11.043 -24.771 1.00 51.25 92 GLY A C 1
ATOM 709 O O . GLY A 1 92 ? 6.658 -11.203 -25.858 1.00 51.25 92 GLY A O 1
ATOM 710 N N . SER A 1 93 ? 8.514 -10.870 -24.680 1.00 48.94 93 SER A N 1
ATOM 711 C CA . SER A 1 93 ? 9.440 -11.224 -25.755 1.00 48.94 93 SER A CA 1
ATOM 712 C C . SER A 1 93 ? 10.456 -12.187 -25.182 1.00 48.94 93 SER A C 1
ATOM 714 O O . SER A 1 93 ? 11.612 -11.845 -24.945 1.00 48.94 93 SER A O 1
ATOM 716 N N . GLN A 1 94 ? 9.995 -13.421 -24.954 1.00 51.69 94 GLN A N 1
ATOM 717 C CA . GLN A 1 94 ? 10.898 -14.556 -24.957 1.00 51.69 94 GLN A CA 1
ATOM 718 C C . GLN A 1 94 ? 11.739 -14.427 -26.223 1.00 51.69 94 GLN A C 1
ATOM 720 O O . GLN A 1 94 ? 11.229 -14.537 -27.340 1.00 51.69 94 GLN A O 1
ATOM 725 N N . SER A 1 95 ? 13.028 -14.151 -26.044 1.00 49.72 95 SER A N 1
ATOM 726 C CA . SER A 1 95 ? 14.012 -14.458 -27.057 1.00 49.72 95 SER A CA 1
ATOM 727 C C . SER A 1 95 ? 13.816 -15.936 -27.364 1.00 49.72 95 SER A C 1
ATOM 729 O O . SER A 1 95 ? 14.104 -16.820 -26.559 1.00 49.72 95 SER A O 1
ATOM 731 N N . SER A 1 96 ? 13.177 -16.184 -28.507 1.00 45.72 96 SER A N 1
ATOM 732 C CA . SER A 1 96 ? 12.958 -17.516 -29.041 1.00 45.72 96 SER A CA 1
ATOM 733 C C . SER A 1 96 ? 14.280 -18.277 -28.914 1.00 45.72 96 SER A C 1
ATOM 735 O O . SER A 1 96 ? 15.320 -17.707 -29.281 1.00 45.72 96 SER A O 1
ATOM 737 N N . PRO A 1 97 ? 14.304 -19.508 -28.367 1.00 47.25 97 PRO A N 1
ATOM 738 C CA . PRO A 1 97 ? 15.537 -20.261 -28.308 1.00 47.25 97 PRO A CA 1
ATOM 739 C C . PRO A 1 97 ? 15.998 -20.414 -29.748 1.00 47.25 97 PRO A C 1
ATOM 741 O O . PRO A 1 97 ? 15.347 -21.076 -30.553 1.00 47.25 97 PRO A O 1
ATOM 744 N N . ARG A 1 98 ? 17.091 -19.726 -30.089 1.00 49.25 98 ARG A N 1
ATOM 745 C CA . ARG A 1 98 ? 17.734 -19.796 -31.395 1.00 49.25 98 ARG A CA 1
ATOM 746 C C . ARG A 1 98 ? 18.067 -21.261 -31.635 1.00 49.25 98 ARG A C 1
ATOM 748 O O . ARG A 1 98 ? 19.072 -21.755 -31.125 1.00 49.25 98 ARG A O 1
ATOM 755 N N . ILE A 1 99 ? 17.195 -21.948 -32.370 1.00 50.78 99 ILE A N 1
ATOM 756 C CA . ILE A 1 99 ? 17.369 -23.332 -32.792 1.00 50.78 99 ILE A CA 1
ATOM 757 C C . ILE A 1 99 ? 18.712 -23.375 -33.516 1.00 50.78 99 ILE A C 1
ATOM 759 O O . ILE A 1 99 ? 18.876 -22.819 -34.602 1.00 50.78 99 ILE A O 1
ATOM 763 N N . ARG A 1 100 ? 19.716 -23.975 -32.871 1.00 52.69 100 ARG A N 1
ATOM 764 C CA . ARG A 1 100 ? 20.990 -24.285 -33.509 1.00 52.69 100 ARG A CA 1
ATOM 765 C C . ARG A 1 100 ? 20.722 -25.433 -34.471 1.00 52.69 100 ARG A C 1
ATOM 767 O O . ARG A 1 100 ? 20.687 -26.587 -34.064 1.00 52.69 100 ARG A O 1
ATOM 774 N N . THR A 1 101 ? 20.519 -25.118 -35.744 1.00 44.44 101 THR A N 1
ATOM 775 C CA . THR A 1 101 ? 20.558 -26.115 -36.813 1.00 44.44 101 THR A CA 1
ATOM 776 C C . THR A 1 101 ? 21.997 -26.617 -36.938 1.00 44.44 101 THR A C 1
ATOM 778 O O . THR A 1 101 ? 22.842 -25.958 -37.542 1.00 44.44 101 THR A O 1
ATOM 781 N N . THR A 1 102 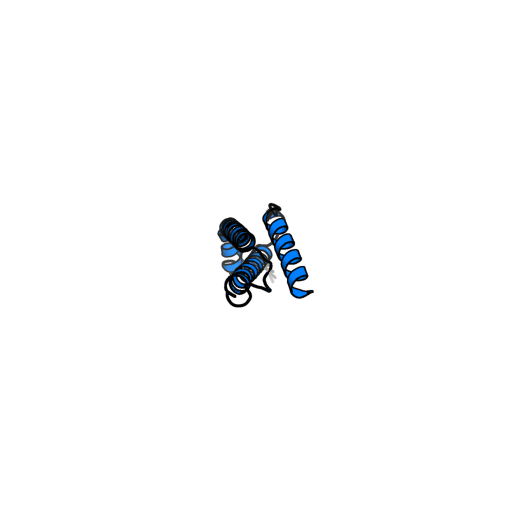? 22.310 -27.757 -36.323 1.00 51.44 102 THR A N 1
ATOM 782 C CA . THR A 1 102 ? 23.525 -28.510 -36.646 1.00 51.44 102 THR A CA 1
ATOM 783 C C . THR A 1 102 ? 23.293 -29.246 -37.958 1.00 51.44 102 THR A C 1
ATOM 785 O O . THR A 1 102 ? 22.631 -30.282 -37.999 1.00 51.44 102 THR A O 1
ATOM 788 N N . ASP A 1 103 ? 23.822 -28.662 -39.030 1.00 50.84 103 ASP A N 1
ATOM 789 C CA . ASP A 1 103 ? 23.986 -29.282 -40.340 1.00 50.84 103 ASP A CA 1
ATOM 790 C C . ASP A 1 103 ? 24.778 -30.591 -40.178 1.00 50.84 103 ASP A C 1
ATOM 792 O O . ASP A 1 103 ? 25.931 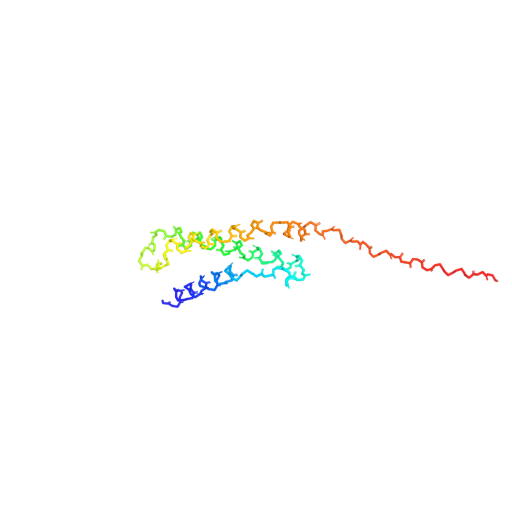-30.585 -39.747 1.00 50.84 103 ASP A O 1
ATOM 796 N N . THR A 1 104 ? 24.147 -31.728 -40.471 1.00 49.97 104 THR A N 1
ATOM 797 C CA . THR A 1 104 ? 24.842 -33.008 -40.646 1.00 49.97 104 THR A CA 1
ATOM 798 C C . THR A 1 104 ? 24.820 -33.364 -42.124 1.00 49.97 104 THR A C 1
ATOM 800 O O . THR A 1 104 ? 23.978 -34.105 -42.625 1.00 49.97 104 THR A O 1
ATOM 803 N N . LYS A 1 105 ? 25.789 -32.803 -42.844 1.00 56.97 105 LYS A N 1
ATOM 804 C CA . LYS A 1 105 ? 26.164 -33.207 -44.196 1.00 56.97 105 LYS A CA 1
ATOM 805 C C . LYS A 1 105 ? 26.676 -34.652 -44.205 1.00 56.97 105 LYS A C 1
ATOM 807 O O . LYS A 1 105 ? 27.870 -34.894 -44.045 1.00 56.97 105 LYS A O 1
ATOM 812 N N . VAL A 1 106 ? 25.789 -35.611 -44.464 1.00 52.56 106 VAL A N 1
ATOM 813 C CA . VAL A 1 106 ? 26.171 -36.945 -44.951 1.00 52.56 106 VAL A CA 1
ATOM 814 C C . VAL A 1 106 ? 26.367 -36.842 -46.463 1.00 52.56 106 VAL A C 1
ATOM 816 O O . VAL A 1 106 ? 25.417 -36.726 -47.236 1.00 52.56 106 VAL A O 1
ATOM 819 N N . ARG A 1 107 ? 27.631 -36.815 -46.888 1.00 54.09 107 ARG A N 1
ATOM 820 C CA . ARG A 1 107 ? 28.030 -36.906 -48.294 1.00 54.09 107 ARG A CA 1
ATOM 821 C C . ARG A 1 107 ? 28.334 -38.373 -48.603 1.00 54.09 107 ARG A C 1
ATOM 823 O O . ARG A 1 107 ? 29.254 -38.904 -48.002 1.00 54.09 107 ARG A O 1
ATOM 830 N N . LYS A 1 108 ? 27.527 -38.918 -49.520 1.00 46.19 108 LYS A N 1
ATOM 831 C CA . LYS A 1 108 ? 27.772 -39.995 -50.501 1.00 46.19 108 LYS A CA 1
ATOM 832 C C . LYS A 1 108 ? 28.792 -41.078 -50.157 1.00 46.19 108 LYS A C 1
ATOM 834 O O . LYS A 1 108 ? 29.995 -40.749 -50.118 1.00 46.19 108 LYS A O 1
#

Radius of gyration: 22.53 Å; chains: 1; bounding box: 48×49×70 Å

pLDDT: mean 73.04, std 15.36, range [44.44, 92.06]

Sequence (108 aa):
MLRLQSQDWFLGFVERFLDADVDTSALSDNGQIAGMLTQLKSVNDWLDDIGSSKDEAETNAVSAETIERLRMKIYEYLLTHVESAAAALGGGSQSSPRIRTTDTKVRK

Foldseek 3Di:
DVVQVVVVVVLVVLVVVLVPPPCCVVVPALLVVLVVLVVLVVVLVVLCVLLVPPVVPPPSPDDNVSSVVSNVSSVVVCVVCVVSNCCRVVVPDDPDPPPPPPDDDPDD

Organism: NCBI:txid2094558